Protein AF-A0A943GL44-F1 (afdb_monomer)

Structure (mmCIF, N/CA/C/O backbone):
data_AF-A0A943GL44-F1
#
_entry.id   AF-A0A943GL44-F1
#
loop_
_atom_site.group_PDB
_atom_site.id
_atom_site.type_symbol
_atom_site.label_atom_id
_atom_site.label_alt_id
_atom_site.label_comp_id
_atom_site.label_asym_id
_atom_site.label_entity_id
_atom_site.label_seq_id
_atom_site.pdbx_PDB_ins_code
_atom_site.Cartn_x
_atom_site.Cartn_y
_atom_site.Cartn_z
_atom_site.occupancy
_atom_site.B_iso_or_equiv
_atom_site.auth_seq_id
_atom_site.auth_comp_id
_atom_site.auth_asym_id
_atom_site.auth_atom_id
_atom_site.pdbx_PDB_model_num
ATOM 1 N N . MET A 1 1 ? 12.723 -6.135 -18.358 1.00 74.06 1 MET A N 1
ATOM 2 C CA . MET A 1 1 ? 12.350 -4.766 -17.950 1.00 74.06 1 MET A CA 1
ATOM 3 C C . MET A 1 1 ? 11.283 -4.902 -16.882 1.00 74.06 1 MET A C 1
ATOM 5 O O . MET A 1 1 ? 10.353 -5.668 -17.100 1.00 74.06 1 MET A O 1
ATOM 9 N N . GLU A 1 2 ? 11.463 -4.279 -15.721 1.00 78.56 2 GLU A N 1
ATOM 10 C CA . GLU A 1 2 ? 10.473 -4.329 -14.638 1.00 78.56 2 GLU A CA 1
ATOM 11 C C . GLU A 1 2 ? 9.193 -3.597 -15.068 1.00 78.56 2 GLU A C 1
ATOM 13 O O . GLU A 1 2 ? 9.268 -2.566 -15.740 1.00 78.56 2 GLU A O 1
ATOM 18 N N . ASN A 1 3 ? 8.019 -4.128 -14.714 1.00 88.12 3 ASN A N 1
ATOM 19 C CA . ASN A 1 3 ? 6.758 -3.437 -14.975 1.00 88.12 3 ASN A CA 1
ATOM 20 C C . ASN A 1 3 ? 6.714 -2.160 -14.118 1.00 88.12 3 ASN A C 1
ATOM 22 O O . ASN A 1 3 ? 6.872 -2.269 -12.903 1.00 88.12 3 ASN A O 1
ATOM 26 N N . PRO A 1 4 ? 6.504 -0.960 -14.687 1.00 93.81 4 PRO A N 1
ATOM 27 C CA . PRO A 1 4 ? 6.439 0.271 -13.901 1.00 93.81 4 PRO A CA 1
ATOM 28 C C . PRO A 1 4 ? 5.241 0.323 -12.942 1.00 93.81 4 PRO A C 1
ATOM 30 O O . PRO A 1 4 ? 5.253 1.139 -12.023 1.00 93.81 4 PRO A O 1
ATOM 33 N N . VAL A 1 5 ? 4.228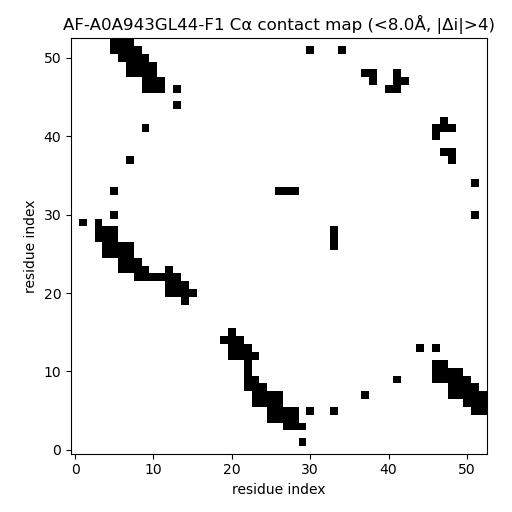 -0.530 -13.142 1.00 97.00 5 VAL A N 1
ATOM 34 C CA . VAL A 1 5 ? 3.017 -0.617 -12.319 1.00 97.00 5 VAL A CA 1
ATOM 35 C C . VAL A 1 5 ? 3.005 -1.914 -11.525 1.00 97.00 5 VAL A C 1
ATOM 37 O O . VAL A 1 5 ? 3.205 -2.990 -12.086 1.00 97.00 5 VAL A O 1
ATOM 40 N N . LYS A 1 6 ? 2.724 -1.799 -10.228 1.00 97.56 6 LYS A N 1
ATOM 41 C CA . LYS A 1 6 ? 2.536 -2.912 -9.300 1.00 97.56 6 LYS A CA 1
ATOM 42 C C . LYS A 1 6 ? 1.101 -2.938 -8.807 1.00 97.56 6 LYS A C 1
ATOM 44 O O . LYS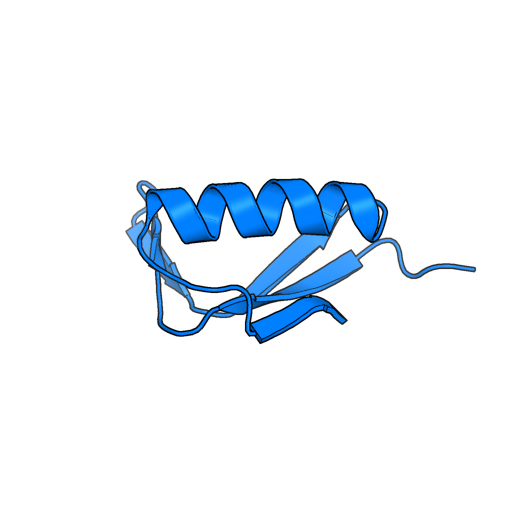 A 1 6 ? 0.508 -1.884 -8.565 1.00 97.56 6 LYS A O 1
ATOM 49 N N . ILE A 1 7 ? 0.562 -4.132 -8.607 1.00 98.06 7 ILE A N 1
ATOM 50 C CA . ILE A 1 7 ? -0.752 -4.329 -8.000 1.00 98.06 7 ILE A CA 1
ATOM 51 C C . ILE A 1 7 ? -0.573 -4.720 -6.537 1.00 98.06 7 ILE A C 1
ATOM 53 O O . ILE A 1 7 ? -0.066 -5.794 -6.227 1.00 98.06 7 ILE A O 1
ATOM 57 N N . VAL A 1 8 ? -1.029 -3.855 -5.637 1.00 98.44 8 VAL A N 1
ATOM 58 C CA . VAL A 1 8 ? -1.037 -4.080 -4.191 1.00 98.44 8 VAL A CA 1
ATOM 59 C C . VAL A 1 8 ? -2.399 -4.618 -3.778 1.00 98.44 8 VAL A C 1
ATOM 61 O O . VAL A 1 8 ? -3.424 -4.028 -4.121 1.00 98.44 8 VAL A O 1
ATOM 64 N N . ARG A 1 9 ? -2.425 -5.709 -3.007 1.00 98.62 9 ARG A N 1
ATOM 65 C CA . ARG A 1 9 ? -3.643 -6.250 -2.388 1.00 98.62 9 ARG A CA 1
ATOM 66 C C . ARG A 1 9 ? -3.555 -6.174 -0.869 1.00 98.62 9 ARG A C 1
ATOM 68 O O . ARG A 1 9 ? -2.603 -6.689 -0.290 1.00 98.62 9 ARG A O 1
ATOM 75 N N . TYR A 1 10 ? -4.575 -5.611 -0.234 1.00 98.69 10 TYR A N 1
ATOM 76 C CA . TYR A 1 10 ? -4.704 -5.490 1.217 1.00 98.69 10 TYR A CA 1
ATOM 77 C C . TYR A 1 10 ? -5.595 -6.589 1.820 1.00 98.69 10 TYR A C 1
ATOM 79 O O . TYR A 1 10 ? -6.379 -7.235 1.116 1.00 98.69 10 TYR A O 1
ATOM 87 N N . SER A 1 11 ? -5.485 -6.806 3.134 1.00 98.62 11 SER A N 1
ATOM 88 C CA . SER A 1 11 ? -6.273 -7.798 3.887 1.00 98.62 11 SER A CA 1
ATOM 89 C C . SER A 1 11 ? -7.778 -7.524 3.892 1.00 98.62 11 SER A C 1
ATOM 91 O O . SER A 1 11 ? -8.566 -8.466 3.928 1.00 98.62 11 SER A O 1
ATOM 93 N N . HIS A 1 12 ? -8.179 -6.257 3.823 1.00 98.44 12 HIS A N 1
ATOM 94 C CA . HIS A 1 12 ? -9.564 -5.809 3.710 1.00 98.44 12 HIS A CA 1
ATOM 95 C C . HIS A 1 12 ? -9.635 -4.484 2.941 1.00 98.44 12 HIS A C 1
ATOM 97 O O . HIS A 1 12 ? -8.610 -3.900 2.589 1.00 98.44 12 HIS A O 1
ATOM 103 N N . ALA A 1 13 ? -10.851 -4.041 2.616 1.00 98.25 13 ALA A N 1
ATOM 104 C CA . ALA A 1 13 ? -11.053 -2.801 1.878 1.00 98.25 13 ALA A CA 1
ATOM 105 C C . ALA A 1 13 ? -10.768 -1.576 2.754 1.00 98.25 13 ALA A C 1
ATOM 107 O O . ALA A 1 13 ? -11.269 -1.473 3.871 1.00 98.25 13 ALA A O 1
ATOM 108 N N . ILE A 1 14 ? -10.002 -0.636 2.210 1.00 98.31 14 ILE A N 1
ATOM 109 C CA . ILE A 1 14 ? -9.662 0.642 2.828 1.00 98.31 14 ILE A CA 1
ATOM 110 C C . ILE A 1 14 ? -10.581 1.714 2.246 1.00 98.31 14 ILE A C 1
ATOM 112 O O . ILE A 1 14 ? -10.709 1.819 1.024 1.00 98.31 14 ILE A O 1
ATOM 116 N N . LYS A 1 15 ? -11.209 2.516 3.114 1.00 98.00 15 LYS A N 1
ATOM 117 C CA . LYS A 1 15 ? -11.954 3.721 2.727 1.00 98.00 15 LYS A CA 1
ATOM 118 C C . LYS A 1 15 ? -11.030 4.931 2.821 1.00 98.00 15 LYS A C 1
ATOM 120 O O . LYS A 1 15 ? -10.714 5.386 3.916 1.00 98.00 15 LYS A O 1
ATOM 125 N N . PHE A 1 16 ? -10.620 5.451 1.672 1.00 96.00 16 PHE A N 1
ATOM 126 C CA . PHE A 1 16 ? -9.744 6.614 1.580 1.00 96.00 16 PHE A CA 1
ATOM 127 C C . PHE A 1 16 ? -10.518 7.929 1.788 1.00 96.00 16 PHE A C 1
ATOM 129 O O . PHE A 1 16 ? -11.729 7.972 1.544 1.00 96.00 16 PHE A O 1
ATOM 136 N N . PRO A 1 17 ? -9.839 9.036 2.158 1.00 95.81 17 PRO A N 1
ATOM 137 C CA . PRO A 1 17 ? -10.468 10.349 2.336 1.00 95.81 17 PRO A CA 1
ATOM 138 C C . PRO A 1 17 ? -11.195 10.881 1.094 1.00 95.81 17 PRO A C 1
ATOM 140 O O . PRO A 1 17 ? -12.139 11.652 1.220 1.00 95.81 17 PRO A O 1
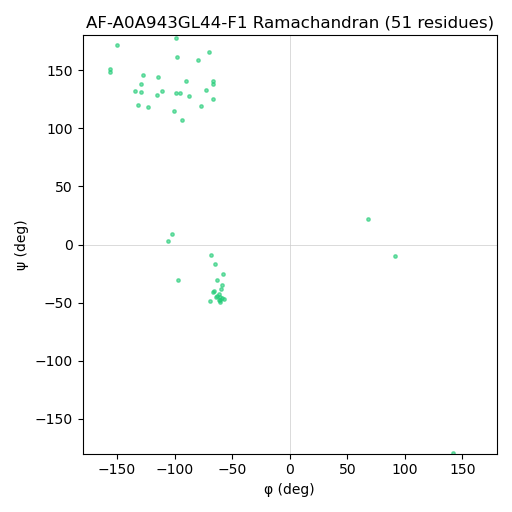ATOM 143 N N . SER A 1 18 ? -10.801 10.438 -0.106 1.00 94.06 18 SER A N 1
ATOM 144 C CA . SER A 1 18 ? -11.497 10.766 -1.358 1.00 94.06 18 SER A CA 1
ATOM 145 C C . SER A 1 18 ? -12.890 10.134 -1.479 1.00 94.06 18 SER A C 1
ATOM 147 O O . SER A 1 18 ? -13.614 10.438 -2.421 1.00 94.06 18 SER A O 1
ATOM 149 N N . GLY A 1 19 ? -13.257 9.224 -0.571 1.00 95.62 19 GLY A N 1
ATOM 150 C CA . GLY A 1 19 ? -14.480 8.426 -0.638 1.00 95.62 19 GLY A CA 1
ATOM 151 C C . GLY A 1 19 ? -14.308 7.084 -1.354 1.00 95.62 19 GLY A C 1
ATOM 152 O O . GLY A 1 19 ? -15.196 6.239 -1.258 1.00 95.62 19 GLY A O 1
ATOM 153 N N . ASN A 1 20 ? -13.166 6.847 -2.013 1.00 96.56 20 ASN A N 1
ATOM 154 C CA . ASN A 1 20 ? -12.879 5.575 -2.677 1.00 96.56 20 ASN A CA 1
ATOM 155 C C . ASN A 1 20 ? -12.727 4.441 -1.658 1.00 96.56 20 ASN A C 1
ATOM 157 O O . ASN A 1 20 ? -12.057 4.602 -0.638 1.00 96.56 20 ASN A O 1
ATOM 161 N N . VAL A 1 21 ? -13.294 3.276 -1.973 1.00 98.06 21 VAL A N 1
ATOM 162 C CA . VAL A 1 21 ? -13.183 2.062 -1.158 1.00 98.06 21 VAL A CA 1
ATOM 163 C C . VAL A 1 21 ? -12.593 0.948 -2.008 1.00 98.06 21 VAL A C 1
ATOM 165 O O . VAL A 1 21 ? -13.178 0.573 -3.020 1.00 98.06 21 VAL A O 1
ATOM 168 N N . THR A 1 22 ? -11.431 0.424 -1.623 1.00 98.12 22 THR A N 1
ATOM 169 C CA . THR A 1 22 ? -10.791 -0.684 -2.346 1.00 98.12 22 THR A CA 1
ATOM 170 C C . THR A 1 22 ? -9.850 -1.478 -1.448 1.00 98.12 22 THR A C 1
ATOM 172 O O . THR A 1 22 ? -9.271 -0.941 -0.509 1.00 98.12 22 THR A O 1
ATOM 175 N N . ASN A 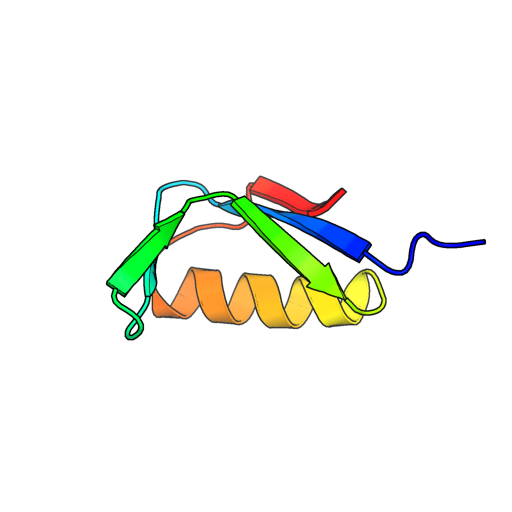1 23 ? -9.673 -2.763 -1.743 1.00 97.50 23 ASN A N 1
ATOM 176 C CA . ASN A 1 23 ? -8.589 -3.587 -1.202 1.00 97.50 23 ASN A CA 1
ATOM 177 C C . ASN A 1 23 ? -7.493 -3.872 -2.242 1.00 97.50 23 ASN A C 1
ATOM 179 O O . ASN A 1 23 ? -6.569 -4.626 -1.948 1.00 97.50 23 ASN A O 1
ATOM 183 N N . VAL A 1 24 ? -7.598 -3.310 -3.448 1.00 97.94 24 VAL A N 1
ATOM 184 C CA . VAL A 1 24 ? -6.618 -3.455 -4.529 1.00 97.94 24 VAL A CA 1
ATOM 185 C C . VAL A 1 24 ? -6.243 -2.079 -5.072 1.00 97.94 24 VAL A C 1
ATOM 187 O O . VAL A 1 24 ? -7.117 -1.266 -5.378 1.00 97.94 24 VAL A O 1
ATOM 190 N N . GLN A 1 25 ? -4.946 -1.818 -5.214 1.00 97.31 25 GLN A N 1
ATOM 191 C CA . GLN A 1 25 ? -4.427 -0.553 -5.725 1.00 97.31 25 GLN A CA 1
ATOM 192 C C . GLN A 1 25 ? -3.332 -0.793 -6.764 1.00 97.31 25 GLN A C 1
ATOM 194 O O . GLN A 1 25 ? -2.411 -1.569 -6.532 1.00 97.31 25 GLN A O 1
ATOM 199 N N . ALA A 1 26 ? -3.423 -0.103 -7.900 1.00 97.06 26 ALA A N 1
ATOM 200 C CA . ALA A 1 26 ? -2.330 -0.016 -8.860 1.00 97.06 26 ALA A CA 1
ATOM 201 C C . ALA A 1 26 ? -1.417 1.155 -8.479 1.00 97.06 26 ALA A C 1
ATOM 203 O O . ALA A 1 26 ? -1.893 2.276 -8.286 1.00 97.06 26 ALA A O 1
ATOM 204 N N . MET A 1 27 ? -0.117 0.899 -8.366 1.00 97.06 27 MET A N 1
ATOM 205 C CA . MET A 1 27 ? 0.878 1.889 -7.963 1.00 97.06 27 MET A CA 1
ATOM 206 C C . MET A 1 27 ? 2.049 1.917 -8.938 1.00 97.06 27 MET A C 1
ATOM 208 O O . MET A 1 27 ? 2.534 0.870 -9.353 1.00 97.06 27 MET A O 1
ATOM 212 N N . PHE A 1 28 ? 2.518 3.119 -9.267 1.00 97.62 28 PHE A N 1
ATOM 213 C CA . PHE A 1 28 ? 3.744 3.320 -10.037 1.00 97.62 28 PHE A CA 1
ATOM 214 C C . PHE A 1 28 ? 4.962 3.430 -9.113 1.00 97.62 28 PHE A C 1
ATOM 216 O O . PHE A 1 28 ? 4.886 4.089 -8.071 1.00 97.62 28 PHE A O 1
ATOM 223 N N . GLY A 1 29 ? 6.080 2.836 -9.527 1.00 96.31 29 GLY A N 1
ATOM 224 C CA . GLY A 1 29 ? 7.365 2.883 -8.815 1.00 96.31 29 GLY A CA 1
ATOM 225 C C . GLY A 1 29 ? 8.108 1.556 -8.898 1.00 96.31 29 GLY A C 1
ATOM 226 O O . GLY A 1 29 ? 7.605 0.617 -9.518 1.00 96.31 29 GLY A O 1
ATOM 227 N N . THR A 1 30 ? 9.286 1.454 -8.287 1.00 96.25 30 THR A N 1
ATOM 228 C CA . THR A 1 30 ? 9.970 0.158 -8.100 1.00 96.25 30 THR A CA 1
ATOM 229 C C . THR A 1 30 ? 9.226 -0.708 -7.082 1.00 96.25 30 THR A C 1
ATOM 231 O O . THR A 1 30 ? 8.342 -0.234 -6.361 1.00 96.25 30 THR A O 1
ATOM 234 N N . ILE A 1 31 ? 9.548 -2.001 -7.016 1.00 95.69 31 ILE A N 1
ATOM 235 C CA . ILE A 1 31 ? 8.940 -2.894 -6.022 1.00 95.69 31 ILE A CA 1
ATOM 236 C C . ILE A 1 31 ? 9.201 -2.428 -4.577 1.00 95.69 31 ILE A C 1
ATOM 238 O O . ILE A 1 31 ? 8.314 -2.552 -3.733 1.00 95.69 31 ILE A O 1
ATOM 242 N N . GLU A 1 32 ? 10.368 -1.848 -4.292 1.00 96.25 32 GLU A N 1
ATOM 243 C CA . GLU A 1 32 ? 10.739 -1.313 -2.978 1.00 96.25 32 GLU A CA 1
ATOM 244 C C . GLU A 1 32 ? 9.927 -0.064 -2.628 1.00 96.25 32 GLU A C 1
ATOM 246 O O . GLU A 1 3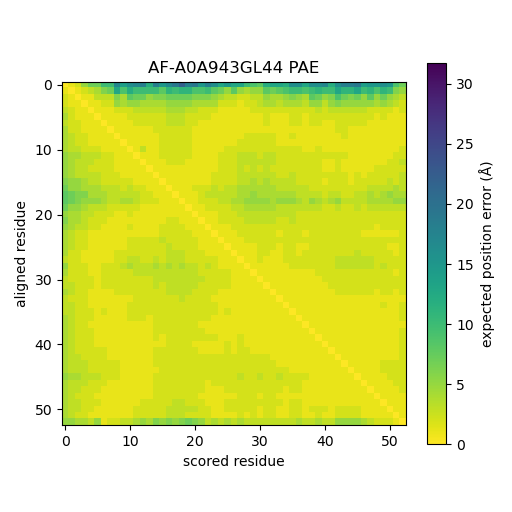2 ? 9.333 -0.003 -1.552 1.00 96.25 32 GLU A O 1
ATOM 251 N N . GLU A 1 33 ? 9.832 0.897 -3.554 1.00 97.25 33 GLU A N 1
ATOM 252 C CA . GLU A 1 33 ? 9.053 2.127 -3.355 1.00 97.25 33 GLU A CA 1
ATOM 253 C C . GLU A 1 33 ? 7.569 1.819 -3.135 1.00 97.25 33 GLU A C 1
ATOM 255 O O . GLU A 1 33 ? 6.912 2.406 -2.269 1.00 97.25 33 GLU A O 1
ATOM 260 N N . VAL A 1 34 ? 7.025 0.886 -3.923 1.00 98.25 34 VAL A N 1
ATOM 261 C CA . VAL A 1 34 ? 5.634 0.452 -3.780 1.00 98.25 34 VAL A CA 1
ATOM 2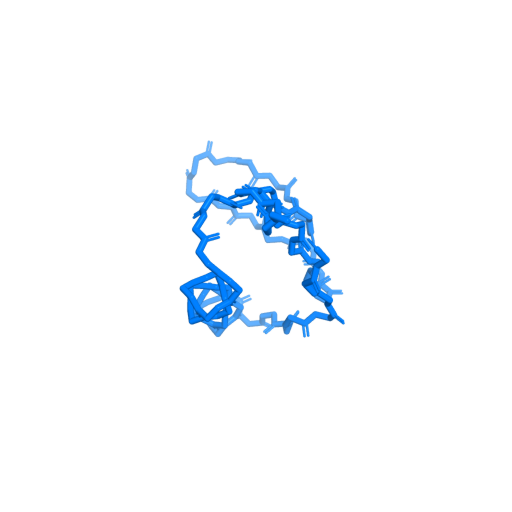62 C C . VAL A 1 34 ? 5.434 -0.267 -2.452 1.00 98.25 34 VAL A C 1
ATOM 264 O O . VAL A 1 34 ? 4.431 -0.012 -1.788 1.00 98.25 34 VAL A O 1
ATOM 267 N N . ARG A 1 35 ? 6.375 -1.119 -2.029 1.00 98.25 35 ARG A N 1
ATOM 268 C CA . ARG A 1 35 ? 6.291 -1.822 -0.744 1.00 98.25 35 ARG A CA 1
ATOM 269 C C . ARG A 1 35 ? 6.254 -0.852 0.429 1.00 98.25 35 ARG A C 1
ATOM 271 O O . ARG A 1 35 ? 5.343 -0.950 1.244 1.00 98.25 35 ARG A O 1
ATOM 278 N N . GLU A 1 36 ? 7.171 0.111 0.480 1.00 98.44 36 GLU A N 1
ATOM 279 C CA . GLU A 1 36 ? 7.226 1.096 1.565 1.00 98.44 36 GLU A CA 1
ATOM 280 C C . GLU A 1 36 ? 5.919 1.903 1.661 1.00 98.44 36 GLU A C 1
ATOM 282 O O . GLU A 1 36 ? 5.328 2.048 2.737 1.00 98.44 36 GLU A O 1
ATOM 287 N N . ARG A 1 37 ? 5.409 2.382 0.517 1.00 98.19 37 ARG A N 1
ATOM 288 C CA . ARG A 1 37 ? 4.136 3.118 0.459 1.00 98.19 37 ARG A CA 1
ATOM 289 C C . ARG A 1 37 ? 2.954 2.245 0.875 1.00 98.19 37 ARG A C 1
ATOM 291 O O . ARG A 1 37 ? 2.107 2.696 1.648 1.00 98.19 37 ARG A O 1
ATOM 298 N N . ALA A 1 38 ? 2.894 1.011 0.379 1.00 98.38 38 ALA A N 1
ATOM 299 C CA . ALA A 1 38 ? 1.821 0.074 0.674 1.00 98.38 38 ALA A CA 1
ATOM 300 C C . ALA A 1 38 ? 1.778 -0.296 2.161 1.00 98.38 38 ALA A C 1
ATOM 302 O O . ALA A 1 38 ? 0.699 -0.290 2.748 1.00 98.38 38 ALA A O 1
ATOM 303 N N . GLU A 1 39 ? 2.928 -0.567 2.780 1.00 98.56 39 GLU A N 1
ATOM 304 C CA . GLU A 1 39 ? 3.031 -0.887 4.207 1.00 98.56 39 GLU A CA 1
ATOM 305 C C . GLU A 1 39 ? 2.636 0.299 5.088 1.00 98.56 39 GLU A C 1
ATOM 307 O O . GLU A 1 39 ? 1.913 0.124 6.072 1.00 98.56 39 GLU A O 1
ATOM 312 N N . LYS A 1 40 ? 3.031 1.521 4.708 1.00 98.50 40 LYS A N 1
ATOM 313 C CA . LYS A 1 40 ? 2.606 2.740 5.405 1.00 98.50 40 LYS A CA 1
ATOM 314 C C . LYS A 1 40 ? 1.086 2.910 5.373 1.00 98.50 40 LYS A C 1
ATOM 316 O O . LYS A 1 40 ? 0.489 3.144 6.421 1.00 98.50 40 LYS A O 1
ATOM 321 N N . ILE A 1 41 ? 0.467 2.745 4.201 1.00 98.06 41 ILE A N 1
ATOM 322 C CA . ILE A 1 41 ? -0.995 2.795 4.053 1.00 98.06 41 ILE A CA 1
ATOM 323 C C . ILE A 1 41 ? -1.645 1.679 4.874 1.00 98.06 41 ILE A C 1
ATOM 325 O O . ILE A 1 41 ? -2.574 1.934 5.631 1.00 98.06 41 ILE A O 1
ATOM 329 N N . ALA A 1 42 ? -1.147 0.447 4.778 1.00 98.31 42 ALA A N 1
ATOM 330 C CA . ALA A 1 42 ? -1.715 -0.674 5.516 1.00 98.31 42 ALA A CA 1
ATOM 331 C C . ALA A 1 42 ? -1.720 -0.388 7.027 1.00 98.31 42 ALA A C 1
ATOM 333 O O . ALA A 1 42 ? -2.762 -0.496 7.668 1.00 98.31 42 ALA A O 1
ATOM 334 N N . LYS A 1 43 ? -0.602 0.106 7.572 1.00 98.56 43 LYS A N 1
ATOM 335 C CA . LYS A 1 43 ? -0.494 0.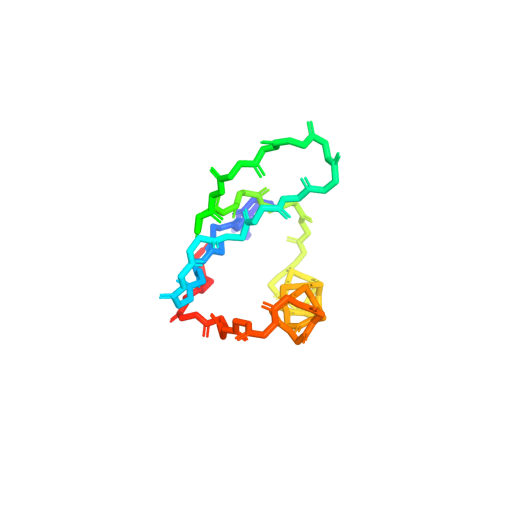507 8.979 1.00 98.56 43 LYS A CA 1
ATOM 336 C C . LYS A 1 43 ? -1.465 1.630 9.359 1.00 98.56 43 LYS A C 1
ATOM 338 O O . LYS A 1 43 ? -2.094 1.541 10.408 1.00 98.56 43 LYS A O 1
ATOM 343 N N . GLU A 1 44 ? -1.579 2.673 8.536 1.00 98.38 44 GLU A N 1
ATOM 344 C CA . GLU A 1 44 ? -2.462 3.824 8.789 1.00 98.38 44 GLU A CA 1
ATOM 345 C C . GLU A 1 44 ? -3.936 3.412 8.903 1.00 98.38 44 GLU A C 1
ATOM 347 O O . GLU A 1 44 ? -4.652 3.920 9.763 1.00 98.38 44 GLU A O 1
ATOM 352 N N . TYR A 1 45 ? -4.370 2.450 8.087 1.00 97.94 45 TYR A N 1
ATOM 353 C CA . TYR A 1 45 ? -5.764 2.001 8.029 1.00 97.94 45 TYR A CA 1
ATOM 354 C C . TYR A 1 45 ? -6.017 0.673 8.760 1.00 97.94 45 TYR A C 1
ATOM 356 O O . TYR A 1 45 ? -7.106 0.116 8.651 1.00 97.94 45 TYR A O 1
ATOM 364 N N . GLY A 1 46 ? -5.036 0.156 9.509 1.00 97.94 46 GLY A N 1
ATOM 365 C CA . GLY A 1 46 ? -5.169 -1.100 10.256 1.00 97.94 46 GLY A CA 1
ATOM 366 C C . GLY A 1 46 ? -5.278 -2.356 9.382 1.00 97.94 46 GLY A C 1
ATOM 367 O O . GLY A 1 46 ? -5.785 -3.376 9.840 1.00 97.94 46 GLY A O 1
ATOM 368 N N . ALA A 1 47 ? -4.817 -2.293 8.133 1.00 98.12 47 ALA A N 1
ATOM 369 C CA . ALA A 1 47 ? -4.768 -3.396 7.181 1.00 98.12 47 ALA A CA 1
ATOM 370 C C . ALA A 1 47 ? -3.373 -4.045 7.106 1.00 98.12 47 ALA A C 1
ATOM 372 O O . ALA A 1 47 ? -2.410 -3.610 7.730 1.00 98.12 47 ALA A O 1
ATOM 373 N N . GLU A 1 48 ? -3.258 -5.093 6.289 1.00 98.50 48 GLU A N 1
ATOM 374 C CA . GLU A 1 48 ? -1.991 -5.763 5.970 1.00 98.50 48 GLU A CA 1
ATOM 375 C C . GLU A 1 48 ? -1.819 -5.852 4.455 1.00 98.50 48 GLU A C 1
ATOM 377 O O . GLU A 1 48 ? -2.799 -6.073 3.739 1.00 98.50 48 GLU A O 1
ATOM 382 N N . VAL A 1 49 ? -0.584 -5.756 3.961 1.00 98.50 49 VAL A N 1
ATOM 383 C CA . VAL A 1 49 ? -0.264 -6.055 2.558 1.00 98.50 49 VAL A CA 1
ATOM 384 C C . VAL A 1 49 ? -0.217 -7.574 2.373 1.00 98.50 49 VAL A C 1
ATOM 386 O O . VAL A 1 49 ? 0.574 -8.262 3.011 1.00 98.50 49 VAL A O 1
ATOM 389 N N . LYS A 1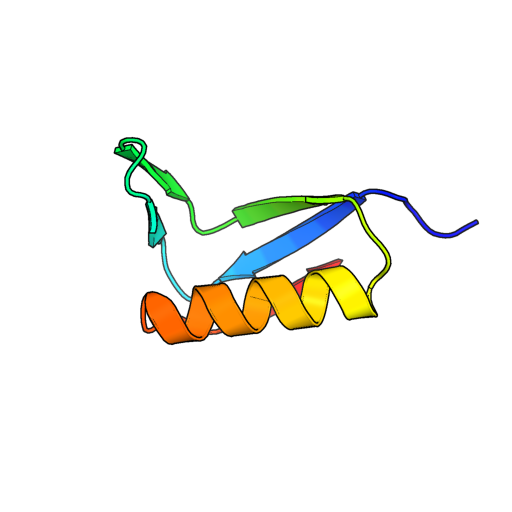 50 ? -1.075 -8.116 1.504 1.00 98.50 50 LYS A N 1
ATOM 390 C CA . LYS A 1 50 ? -1.163 -9.555 1.194 1.00 98.50 50 LYS A CA 1
ATOM 391 C C . LYS A 1 50 ? -0.391 -9.948 -0.056 1.00 98.50 50 LYS A C 1
ATOM 393 O O . LYS A 1 50 ? 0.072 -11.080 -0.142 1.00 98.50 50 LYS A O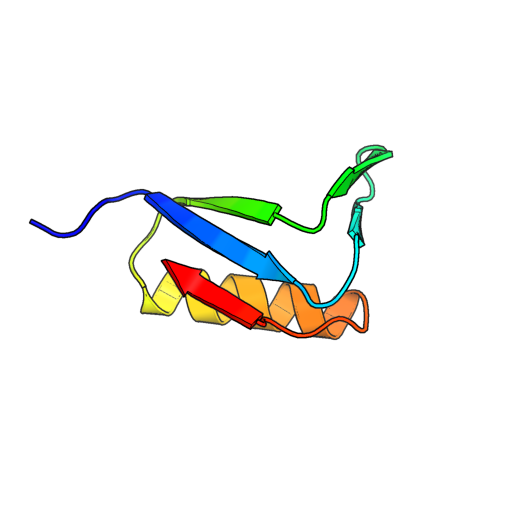 1
ATOM 398 N N . ALA A 1 51 ? -0.282 -9.043 -1.023 1.00 98.06 51 ALA A N 1
ATOM 399 C CA . ALA A 1 51 ? 0.483 -9.271 -2.241 1.00 98.06 51 ALA A CA 1
ATOM 400 C C . ALA A 1 51 ? 0.920 -7.947 -2.867 1.00 98.06 51 ALA A C 1
ATOM 402 O O . ALA A 1 51 ? 0.196 -6.952 -2.782 1.00 98.06 51 ALA A O 1
ATOM 403 N N . ILE A 1 52 ? 2.077 -7.981 -3.525 1.00 97.62 52 ILE A N 1
ATOM 404 C CA . ILE A 1 52 ? 2.530 -6.975 -4.484 1.00 97.62 52 ILE A CA 1
ATOM 405 C C . ILE A 1 52 ? 3.000 -7.754 -5.715 1.00 97.62 52 ILE A C 1
ATOM 407 O O . ILE A 1 52 ? 3.864 -8.622 -5.579 1.00 97.62 52 ILE A O 1
ATOM 411 N N . ILE A 1 53 ? 2.373 -7.500 -6.865 1.00 94.38 53 ILE A N 1
ATOM 412 C CA . ILE A 1 53 ? 2.603 -8.201 -8.143 1.00 94.38 53 ILE A CA 1
ATOM 413 C C . ILE A 1 53 ? 3.088 -7.200 -9.181 1.00 94.38 53 ILE A C 1
ATOM 415 O O . ILE A 1 53 ? 2.458 -6.118 -9.251 1.00 94.38 53 ILE A O 1
#

Solvent-accessible surface area (backbone atoms only — not comparable to full-atom values): 3145 Å² total; per-residue (Å²): 131,82,69,58,61,34,43,38,31,41,73,51,71,46,75,46,97,88,69,51,70,44,34,64,46,81,42,75,48,54,76,66,60,43,46,57,53,46,48,52,52,18,58,76,72,74,41,43,74,74,44,78,85

Sequence (53 aa):
MENPVKIVRYSHAIKFPSGNVTNVQAMFGTIEEVRERAEKIAKEYGAEVKAII

Secondary structure (DSSP, 8-state):
---SEEEEEEEEEEE-TTS-EEEEEEEES-HHHHHHHHHHHHHHTT--EEEE-

Radius of gyration: 10.72 Å; Cα contacts (8 Å, |Δi|>4): 82; chains: 1; bounding box: 27×20×28 Å

Nearest PDB structures (foldseek):
  2jxt-assembly1_A  TM=4.377E-01  e=1.144E+00  Methanothermobacter thermautotrophicus str. Delta H
  2qks-assembly1_A  TM=3.676E-01  e=9.078E+00  Mus musculus

Foldseek 3Di:
DDDQKKKWAKPAWAQDPVRDTGRIDIDGDDPVVCVVVNCVVCVVRVIDTPDID

Mean predicted aligned error: 2.25 Å

pLDDT: mean 96.54, std 4.39, range [74.06, 98.69]